Protein AF-A0A345IT82-F1 (afdb_monomer)

pLDDT: mean 95.84, std 6.59, range [50.97, 98.88]

Organism: NCBI:txid701737

Sequence (163 aa):
EKFDCVEADDVESKIREIIPPGFCTNTDDFVSLLEKEVNFKPFGVLLHTY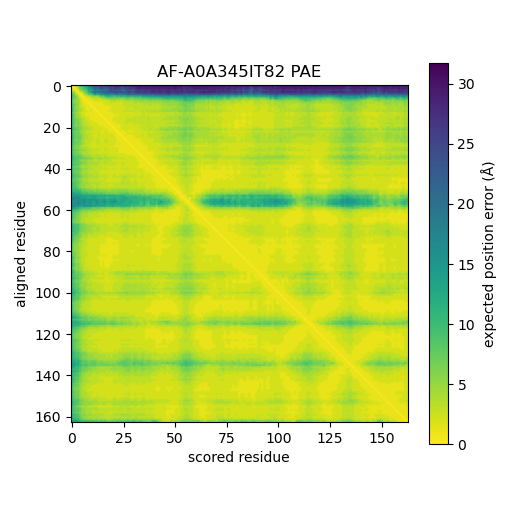SIHNEEAGEDITYQIYKADMTCPGFREYHERLQTFLMWFIETASFIDVDDERWNYFLVFEKYNKDGATLFATVGYMTVYNYYVYPDKTRPRVSQMLILPPFQGEGHGAQMLET

Radius of gyration: 19.0 Å; Cα contacts (8 Å, |Δi|>4): 217; chains: 1; bounding box: 39×66×46 Å

Foldseek 3Di:
DPPPPDDDDPPVVVLPVQADPDDDPDDVVVVVVVVVQLVDDDAAAWDDKDWDQDPVVRDIWIKTKHKHAPVTPPVVNVVSRVLSVCVVPPVPDDDDDRVPRQKIKMWMWIWDDDPNGIGTDTQWMWIWGFPDDPPGHTDIDTDDTDGPPVCPPVCVSVVRVVD

Mean predicted aligned error: 3.87 Å

Secondary structure (DSSP, 8-state):
---TT-PPP-HHHHHHTTS-S---SSHHHHHHHHTTGGG----SEEEEEEEEEETTTTEEEEEEEEEE-TTSTTHHHHHHHHHHHHHHH-TT-----TT-TTEEEEEEEEEEEETTEEEEEEEEEEEEEEEEETTTEEEEEEEEEEE-GGGTTSSHHHHHHH-

Structure (mmCIF, N/CA/C/O backbone):
data_AF-A0A345IT82-F1
#
_entry.id   AF-A0A345IT82-F1
#
loop_
_atom_site.group_PDB
_atom_site.id
_atom_site.type_symbol
_atom_site.label_atom_id
_atom_site.label_alt_id
_atom_site.label_comp_id
_atom_site.label_asym_id
_atom_site.label_entity_id
_atom_site.label_seq_id
_atom_site.pdbx_PDB_ins_code
_atom_site.Cartn_x
_atom_site.Cartn_y
_atom_site.Cartn_z
_atom_site.occupancy
_atom_site.B_iso_or_equiv
_atom_site.auth_seq_id
_atom_site.auth_comp_id
_atom_site.auth_asym_id
_atom_site.auth_atom_id
_atom_site.pdbx_PDB_model_num
ATOM 1 N N . GLU A 1 1 ? -1.577 41.404 -6.916 1.00 50.97 1 GLU A N 1
ATOM 2 C CA . GLU A 1 1 ? -0.632 41.720 -8.006 1.00 50.97 1 GLU A CA 1
ATOM 3 C C . GLU A 1 1 ? -0.736 40.621 -9.050 1.00 50.97 1 GLU A C 1
ATOM 5 O O . GLU A 1 1 ? -0.807 39.460 -8.667 1.00 50.97 1 GLU A O 1
ATOM 10 N N . LYS A 1 2 ? -0.863 40.966 -10.335 1.00 53.81 2 LYS A N 1
ATOM 11 C CA . LYS A 1 2 ? -0.715 39.998 -11.427 1.00 53.81 2 LYS A CA 1
ATOM 12 C C . LYS A 1 2 ? 0.771 39.983 -11.769 1.00 53.81 2 LYS A C 1
ATOM 14 O O . LYS A 1 2 ? 1.319 41.035 -12.081 1.00 53.81 2 LYS A O 1
ATOM 19 N N . PHE A 1 3 ? 1.422 38.837 -11.609 1.00 65.56 3 PHE A N 1
ATOM 20 C CA . PHE A 1 3 ? 2.813 38.656 -12.011 1.00 65.56 3 PHE A CA 1
ATOM 21 C C . PHE A 1 3 ? 2.857 38.609 -13.542 1.00 65.56 3 PHE A C 1
ATOM 23 O O . PHE A 1 3 ? 2.700 37.549 -14.141 1.00 65.56 3 PHE A O 1
ATOM 30 N N . ASP A 1 4 ? 2.969 39.770 -14.186 1.00 69.50 4 ASP A N 1
ATOM 31 C CA . ASP A 1 4 ? 3.088 39.838 -15.641 1.00 69.50 4 ASP A CA 1
ATOM 32 C C . ASP A 1 4 ? 4.400 39.150 -16.080 1.00 69.50 4 ASP A C 1
ATOM 34 O O . ASP A 1 4 ? 5.474 39.444 -15.552 1.00 69.50 4 ASP A O 1
ATOM 38 N N . CYS A 1 5 ? 4.290 38.239 -17.056 1.00 78.62 5 CYS A N 1
ATOM 39 C CA . CYS A 1 5 ? 5.377 37.505 -17.731 1.00 78.62 5 CYS A CA 1
ATOM 40 C C . CYS A 1 5 ? 5.998 36.280 -17.021 1.00 78.62 5 CYS A C 1
ATOM 42 O O . CYS A 1 5 ? 7.052 35.824 -17.466 1.00 78.62 5 CYS A O 1
ATOM 44 N N . VAL A 1 6 ? 5.371 35.702 -15.989 1.00 87.19 6 VAL A N 1
ATOM 45 C CA . VAL A 1 6 ? 5.799 34.407 -15.415 1.00 87.19 6 VAL A CA 1
ATOM 46 C C . VAL A 1 6 ? 4.612 33.449 -15.343 1.00 87.19 6 VAL A C 1
ATOM 48 O O . VAL A 1 6 ? 3.549 33.811 -14.843 1.00 87.19 6 VAL A O 1
ATOM 51 N N . GLU A 1 7 ? 4.791 32.236 -15.862 1.00 90.19 7 GLU A N 1
ATOM 52 C CA . GLU A 1 7 ? 3.818 31.146 -15.754 1.00 90.19 7 GLU A CA 1
ATOM 53 C C . GLU A 1 7 ? 4.086 30.352 -14.469 1.00 90.19 7 GLU A C 1
ATOM 55 O O . GLU A 1 7 ? 5.241 30.121 -14.111 1.00 90.19 7 GLU A O 1
ATOM 60 N N . ALA A 1 8 ? 3.027 29.990 -13.744 1.00 92.50 8 ALA A N 1
ATOM 61 C CA . ALA A 1 8 ? 3.154 29.149 -12.560 1.00 92.50 8 ALA A CA 1
ATOM 62 C C . ALA A 1 8 ? 3.432 27.700 -12.973 1.00 92.50 8 ALA A C 1
ATOM 64 O O . ALA A 1 8 ? 2.886 27.229 -13.970 1.00 92.50 8 ALA A O 1
ATOM 65 N N . ASP A 1 9 ? 4.227 26.985 -12.179 1.00 96.06 9 ASP A N 1
ATOM 66 C CA . ASP A 1 9 ? 4.421 25.552 -12.384 1.00 96.06 9 ASP A CA 1
ATOM 67 C C . ASP A 1 9 ? 3.080 24.810 -12.289 1.00 96.06 9 ASP A C 1
ATOM 69 O O . ASP A 1 9 ? 2.266 25.063 -11.393 1.00 96.06 9 ASP A O 1
ATOM 73 N N . ASP A 1 10 ? 2.871 23.844 -13.181 1.00 96.44 10 ASP A N 1
ATOM 74 C CA . ASP A 1 10 ? 1.694 22.978 -13.153 1.00 96.44 10 ASP A CA 1
ATOM 75 C C . ASP A 1 10 ? 1.864 21.863 -12.110 1.00 96.44 10 ASP A C 1
ATOM 77 O O . ASP A 1 10 ? 2.161 20.700 -12.410 1.00 96.44 10 ASP A O 1
ATOM 81 N N . VAL A 1 11 ? 1.705 22.250 -10.844 1.00 97.31 11 VAL A N 1
ATOM 82 C CA . VAL A 1 11 ? 1.783 21.343 -9.693 1.00 97.31 11 VAL A CA 1
ATOM 83 C C . VAL A 1 11 ? 0.757 20.216 -9.816 1.00 97.31 11 VAL A C 1
ATOM 85 O O . VAL A 1 11 ? 1.066 19.065 -9.509 1.00 97.31 11 VAL A O 1
ATOM 88 N N . GLU A 1 12 ? -0.452 20.513 -10.295 1.00 96.69 12 GLU A N 1
ATOM 89 C CA . GLU A 1 12 ? -1.509 19.511 -10.418 1.00 96.69 12 GLU A CA 1
ATOM 90 C C . GLU A 1 12 ? -1.148 18.425 -11.428 1.00 96.69 12 GLU A C 1
ATOM 92 O O . GLU A 1 12 ? -1.301 17.241 -11.123 1.00 96.69 12 GLU A O 1
ATOM 97 N N . SER A 1 13 ? -0.638 18.797 -12.606 1.00 97.12 13 SER A N 1
ATOM 98 C CA . SER A 1 13 ? -0.184 17.817 -13.594 1.00 97.12 13 SER A CA 1
ATOM 99 C C . SER A 1 13 ? 0.934 16.946 -13.033 1.00 97.12 13 SER A C 1
ATOM 101 O O . SER A 1 13 ? 0.899 15.731 -13.212 1.00 97.12 13 SER A O 1
ATOM 103 N N . LYS A 1 14 ? 1.889 17.528 -12.298 1.00 98.00 14 LYS A N 1
ATOM 104 C CA . LYS A 1 14 ? 3.001 16.771 -11.703 1.00 98.00 14 LYS A CA 1
ATOM 105 C C . LYS A 1 14 ? 2.540 15.733 -10.687 1.00 98.00 14 LYS A C 1
ATOM 107 O O . LYS A 1 14 ? 3.068 14.627 -10.672 1.00 98.00 14 LYS A O 1
ATOM 112 N N . ILE A 1 15 ? 1.533 16.045 -9.872 1.00 97.69 15 ILE A N 1
ATOM 113 C CA . ILE A 1 15 ? 0.957 15.061 -8.946 1.00 97.69 15 ILE A CA 1
ATOM 114 C C . ILE A 1 15 ? 0.174 13.984 -9.709 1.00 97.69 15 ILE A C 1
ATOM 116 O O . ILE A 1 15 ? 0.317 12.800 -9.408 1.00 97.69 15 ILE A O 1
ATOM 120 N N . ARG A 1 16 ? -0.604 14.364 -10.732 1.00 97.38 16 ARG A N 1
ATOM 121 C CA . ARG A 1 16 ? -1.386 13.426 -11.563 1.00 97.38 16 ARG A CA 1
ATOM 122 C C . ARG A 1 16 ? -0.529 12.415 -12.329 1.00 97.38 16 ARG A C 1
ATOM 124 O O . ARG A 1 16 ? -1.048 11.368 -12.693 1.00 97.38 16 ARG A O 1
ATOM 131 N N . GLU A 1 17 ? 0.753 12.696 -12.557 1.00 97.00 17 GLU A N 1
ATOM 132 C CA . GLU A 1 17 ? 1.693 11.744 -13.167 1.00 97.00 17 GLU A CA 1
ATOM 133 C C . GLU A 1 17 ? 1.931 10.497 -12.291 1.00 97.00 17 GLU A C 1
ATOM 135 O O . GLU A 1 17 ? 2.287 9.447 -12.824 1.00 97.00 17 GLU A O 1
ATOM 140 N N . ILE A 1 18 ? 1.733 10.589 -10.968 1.00 97.06 18 ILE A N 1
ATOM 141 C CA . ILE A 1 18 ? 2.084 9.520 -10.015 1.00 97.06 18 ILE A CA 1
ATOM 142 C C . ILE A 1 18 ? 0.907 8.970 -9.199 1.00 97.06 18 ILE A C 1
ATOM 144 O O . ILE A 1 18 ? 1.083 7.959 -8.523 1.00 97.06 18 ILE A O 1
ATOM 148 N N . ILE A 1 19 ? -0.277 9.591 -9.259 1.00 97.31 19 ILE A N 1
ATOM 149 C CA . ILE A 1 19 ? -1.505 9.070 -8.634 1.00 97.31 19 ILE A CA 1
ATOM 150 C C . ILE A 1 19 ? -2.456 8.487 -9.686 1.00 97.31 19 ILE A C 1
ATOM 152 O O . ILE A 1 19 ? -2.581 9.053 -10.774 1.00 97.31 19 I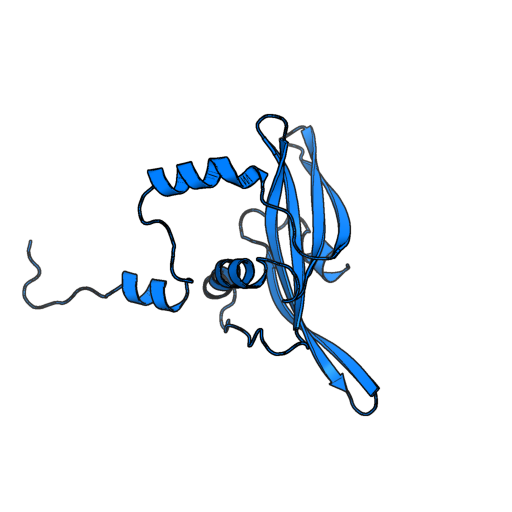LE A O 1
ATOM 156 N N . PRO A 1 20 ? -3.180 7.393 -9.383 1.00 97.12 20 PRO A N 1
ATOM 157 C CA . PRO A 1 20 ? -4.188 6.875 -10.298 1.00 97.12 20 PRO A CA 1
ATOM 158 C C . PRO A 1 20 ? -5.344 7.876 -10.470 1.00 97.12 20 PRO A C 1
ATOM 160 O O . PRO A 1 20 ? -5.650 8.639 -9.546 1.00 97.12 20 PRO A O 1
ATOM 163 N N . PRO A 1 21 ? -6.023 7.879 -11.630 1.00 96.94 21 PRO A N 1
ATOM 164 C CA . PRO A 1 21 ? -7.185 8.732 -11.853 1.00 96.94 21 PRO A CA 1
ATOM 165 C C . PRO A 1 21 ? -8.366 8.335 -10.949 1.00 96.94 21 PRO A C 1
ATOM 167 O O . PRO A 1 21 ? -8.408 7.245 -10.383 1.00 96.94 21 PRO A O 1
ATOM 170 N N . GLY A 1 22 ? -9.368 9.215 -10.850 1.00 95.69 22 GLY A N 1
ATOM 171 C CA . GLY A 1 22 ? -10.600 8.949 -10.092 1.00 95.69 22 GLY A CA 1
ATOM 172 C C . GLY A 1 22 ? -10.555 9.361 -8.617 1.00 95.69 22 GLY A C 1
ATOM 173 O O . GLY A 1 22 ? -11.440 8.981 -7.854 1.00 95.69 22 GLY A O 1
ATOM 174 N N . PHE A 1 23 ? -9.554 10.146 -8.209 1.00 96.56 23 PHE A N 1
ATOM 175 C CA . PHE A 1 23 ? -9.535 10.793 -6.898 1.00 96.56 23 PHE A CA 1
ATOM 176 C C . PHE A 1 23 ? -10.631 11.866 -6.788 1.00 96.56 23 PHE A C 1
ATOM 178 O O . PHE A 1 23 ? -10.952 12.560 -7.755 1.00 96.56 23 PHE A O 1
ATOM 185 N N . CYS A 1 24 ? -11.201 12.017 -5.594 1.00 96.88 24 CYS A N 1
ATOM 186 C CA . CYS A 1 24 ? -12.113 13.115 -5.283 1.00 96.88 24 CYS A CA 1
ATOM 187 C C . CYS A 1 24 ? -11.359 14.453 -5.233 1.00 96.88 24 CYS A C 1
ATOM 189 O O . CYS A 1 24 ? -10.189 14.506 -4.856 1.00 96.88 24 CYS A O 1
ATOM 191 N N . THR A 1 25 ? -12.046 15.547 -5.559 1.00 97.12 25 THR A N 1
ATOM 192 C CA . THR A 1 25 ? -11.461 16.902 -5.583 1.00 97.12 25 THR A CA 1
ATOM 193 C C . THR A 1 25 ? -12.060 17.833 -4.528 1.00 97.12 25 THR A C 1
ATOM 195 O O . THR A 1 25 ? -11.792 19.032 -4.539 1.00 97.12 25 THR A O 1
ATOM 198 N N . ASN A 1 26 ? -12.895 17.306 -3.630 1.00 97.88 26 ASN A N 1
ATOM 199 C CA . ASN A 1 26 ? -13.489 18.041 -2.519 1.00 97.88 26 ASN A CA 1
ATOM 200 C C . ASN A 1 26 ? -13.688 17.126 -1.298 1.00 97.88 26 ASN A C 1
ATOM 202 O O . ASN A 1 26 ? -13.650 15.898 -1.402 1.00 97.88 26 ASN A O 1
ATOM 206 N N . THR A 1 27 ? -13.879 17.746 -0.135 1.00 98.00 27 THR A N 1
ATOM 207 C CA . THR A 1 27 ? -14.007 17.058 1.155 1.00 98.00 27 THR A CA 1
ATOM 208 C C . THR A 1 27 ? -15.315 16.294 1.303 1.00 98.00 27 THR A C 1
ATOM 210 O O . THR A 1 27 ? -15.321 15.239 1.929 1.00 98.00 27 THR A O 1
ATOM 213 N N . 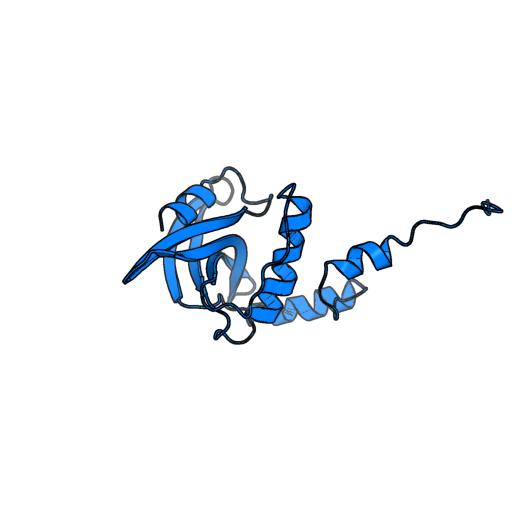ASP A 1 28 ? -16.406 16.791 0.730 1.00 98.06 28 ASP A N 1
ATOM 214 C CA . ASP A 1 28 ? -17.741 16.216 0.920 1.00 98.06 28 ASP A CA 1
ATOM 215 C C . ASP A 1 28 ? -17.852 14.849 0.230 1.00 98.06 28 ASP A C 1
ATOM 217 O O . ASP A 1 28 ? -18.342 13.880 0.817 1.00 98.06 28 ASP A O 1
ATOM 221 N N . ASP A 1 29 ? -17.295 14.733 -0.978 1.00 97.75 29 ASP A N 1
ATOM 222 C CA . ASP A 1 29 ? -17.182 13.465 -1.699 1.00 97.75 29 ASP A CA 1
ATOM 223 C C . ASP A 1 29 ? -16.282 12.475 -0.946 1.00 97.75 29 ASP A C 1
ATOM 225 O O . ASP A 1 29 ? -16.621 11.296 -0.826 1.00 97.75 29 ASP A O 1
ATOM 229 N N . PHE A 1 30 ? -15.157 12.943 -0.390 1.00 98.00 30 PHE A N 1
ATOM 230 C CA . PHE A 1 30 ? -14.257 12.097 0.400 1.00 98.00 30 PHE A CA 1
ATOM 231 C C . PHE A 1 30 ? -14.945 11.543 1.655 1.00 98.00 30 PHE A C 1
ATOM 233 O O . PHE A 1 30 ? -14.876 10.345 1.930 1.00 98.00 30 PHE A O 1
ATOM 240 N N . VAL A 1 31 ? -15.658 12.397 2.395 1.00 97.31 31 VAL A N 1
ATOM 241 C CA . VAL A 1 31 ? -16.422 11.997 3.585 1.00 97.31 31 VAL A CA 1
ATOM 242 C C . VAL A 1 31 ? -17.521 10.999 3.216 1.00 97.31 31 VAL A C 1
ATOM 244 O O . VAL A 1 31 ? -17.686 9.995 3.905 1.00 97.31 31 VAL A O 1
ATOM 247 N N . SER A 1 32 ? -18.203 11.203 2.086 1.00 97.12 32 SER A N 1
ATOM 248 C CA . SER A 1 32 ? -19.224 10.274 1.582 1.00 97.12 32 SER A CA 1
ATOM 249 C C . SER A 1 32 ? -18.653 8.891 1.224 1.00 97.12 32 SER A C 1
ATOM 251 O O . SER A 1 32 ? -19.342 7.875 1.338 1.00 97.12 32 SER A O 1
ATOM 253 N N . LEU A 1 33 ? -17.391 8.813 0.784 1.00 96.62 33 LEU A N 1
ATOM 254 C CA . LEU A 1 33 ? -16.703 7.537 0.554 1.00 96.62 33 LEU A CA 1
ATOM 255 C C . LEU A 1 33 ? -16.321 6.844 1.867 1.00 96.62 33 LEU A C 1
ATOM 257 O O . LEU A 1 33 ? -16.425 5.619 1.949 1.00 96.62 33 LEU A O 1
ATOM 261 N N . LEU A 1 34 ? -15.944 7.607 2.897 1.00 95.81 34 LEU A N 1
ATOM 262 C CA . LEU A 1 34 ? -15.560 7.075 4.209 1.00 95.81 34 LEU A CA 1
ATOM 263 C C . LEU A 1 34 ? -16.699 6.299 4.889 1.00 95.81 34 LEU A C 1
ATOM 265 O O . LEU A 1 34 ? -16.443 5.340 5.614 1.00 95.81 34 LEU A O 1
ATOM 269 N N . GLU A 1 35 ? -17.958 6.650 4.619 1.00 94.12 35 GLU A N 1
ATOM 270 C CA . GLU A 1 35 ? -19.126 5.891 5.094 1.00 94.12 35 GLU A CA 1
ATOM 271 C C . GLU A 1 35 ? -19.126 4.432 4.604 1.00 94.12 35 GLU A C 1
ATOM 273 O O . GLU A 1 35 ? -19.683 3.545 5.251 1.00 94.12 35 GLU A O 1
ATOM 278 N N . LYS A 1 36 ? -18.475 4.159 3.467 1.00 94.88 36 LYS A N 1
ATOM 279 C CA . LYS A 1 36 ? -18.398 2.827 2.851 1.00 94.88 36 LYS A CA 1
ATOM 280 C C . LYS A 1 36 ? -17.147 2.052 3.258 1.00 94.88 36 LYS A C 1
ATOM 282 O O . LYS A 1 36 ? -17.033 0.887 2.873 1.00 94.88 36 LYS A O 1
ATOM 287 N N . GLU A 1 37 ? -16.254 2.648 4.049 1.00 96.44 37 GLU A N 1
ATOM 288 C CA . GLU A 1 37 ? -14.959 2.067 4.431 1.00 96.44 37 GLU A CA 1
ATOM 289 C C . GLU A 1 37 ? -15.104 0.761 5.221 1.00 96.44 37 GLU A C 1
ATOM 291 O O . GLU A 1 37 ? -14.262 -0.125 5.135 1.00 96.44 37 GLU A O 1
ATOM 296 N N . VAL A 1 38 ? -16.228 0.558 5.915 1.00 96.50 38 VAL A N 1
ATOM 297 C CA . VAL A 1 38 ? -16.531 -0.709 6.607 1.00 96.50 38 VAL A CA 1
ATOM 298 C C . VAL A 1 38 ? -16.512 -1.936 5.675 1.00 96.50 38 VAL A C 1
ATOM 300 O O . VAL A 1 38 ? -16.280 -3.067 6.119 1.00 96.50 38 VAL A O 1
ATOM 303 N N . ASN A 1 39 ? -16.718 -1.723 4.370 1.00 96.62 39 ASN A N 1
ATOM 304 C CA . ASN A 1 39 ? -16.682 -2.770 3.352 1.00 96.62 39 ASN A CA 1
ATOM 305 C C . ASN A 1 39 ? -15.256 -3.153 2.937 1.00 96.62 39 ASN A C 1
ATOM 307 O O . ASN A 1 39 ? -15.075 -4.221 2.352 1.00 96.62 39 ASN A O 1
ATOM 311 N N . PHE A 1 40 ? -14.251 -2.328 3.245 1.00 98.00 40 PHE A N 1
ATOM 312 C CA . PHE A 1 40 ? -12.856 -2.654 2.988 1.00 98.00 40 PHE A CA 1
ATOM 313 C C . PHE A 1 40 ? -12.431 -3.892 3.790 1.00 98.00 40 PHE A C 1
ATOM 315 O O . PHE A 1 40 ? -12.805 -4.076 4.959 1.00 98.00 40 PHE A O 1
ATOM 322 N N . LYS A 1 41 ? -11.654 -4.763 3.137 1.00 97.94 41 LYS A N 1
ATOM 323 C CA . LYS A 1 41 ? -11.052 -5.961 3.726 1.00 97.94 41 LYS A CA 1
ATOM 324 C C . LYS A 1 41 ? -9.609 -6.113 3.228 1.00 97.94 41 LYS A C 1
ATOM 326 O O . LYS A 1 41 ? -9.354 -5.801 2.065 1.00 97.94 41 LYS A O 1
ATOM 331 N N . PRO A 1 42 ? -8.688 -6.613 4.073 1.00 98.50 42 PRO A N 1
ATOM 332 C CA . PRO A 1 42 ? -7.331 -6.951 3.662 1.00 98.50 42 PRO A CA 1
ATOM 333 C C . PRO A 1 42 ? -7.302 -7.916 2.474 1.00 98.50 42 PRO A C 1
ATOM 335 O O . PRO A 1 42 ? -8.149 -8.804 2.363 1.00 98.50 42 PRO A O 1
ATOM 338 N N . PHE A 1 43 ? -6.305 -7.760 1.606 1.00 98.69 43 PHE A N 1
ATOM 339 C CA . PHE A 1 43 ? -6.139 -8.599 0.421 1.00 98.69 43 PHE A CA 1
ATOM 340 C C . PHE A 1 43 ? -5.289 -9.834 0.717 1.00 98.69 43 PHE A C 1
ATOM 342 O O . PHE A 1 43 ? -4.295 -9.756 1.435 1.00 98.69 43 PHE A O 1
ATOM 349 N N . GLY A 1 44 ? -5.634 -10.953 0.082 1.00 98.19 44 GLY A N 1
ATOM 350 C CA . GLY A 1 44 ? -4.821 -12.165 0.091 1.00 98.19 44 GLY A CA 1
ATOM 351 C C . GLY A 1 44 ? -4.961 -13.015 1.354 1.00 98.19 44 GLY A C 1
ATOM 352 O O . GLY A 1 44 ? -6.024 -13.092 1.970 1.00 98.19 44 GLY A O 1
ATOM 353 N N . VAL A 1 45 ? -3.883 -13.715 1.705 1.00 98.50 45 VAL A N 1
ATOM 354 C CA . VAL A 1 45 ? -3.857 -14.717 2.777 1.00 98.50 45 VAL A CA 1
ATOM 355 C C . VAL A 1 45 ? -3.211 -14.130 4.025 1.00 98.50 45 VAL A C 1
ATOM 357 O O . VAL A 1 45 ? -2.092 -13.624 3.962 1.00 98.50 45 VAL A O 1
ATOM 360 N N . LEU A 1 46 ? -3.894 -14.237 5.165 1.00 98.75 46 LEU A N 1
ATOM 361 C CA . LEU A 1 46 ? -3.341 -13.882 6.472 1.00 98.75 46 LEU A CA 1
ATOM 362 C C . LEU A 1 46 ? -2.141 -14.785 6.794 1.00 98.75 46 LEU A C 1
ATOM 364 O O . LEU A 1 46 ? -2.288 -16.005 6.854 1.00 98.75 46 LEU A O 1
ATOM 368 N N . LEU A 1 47 ? -0.976 -14.184 7.026 1.00 98.69 47 LEU A N 1
ATOM 369 C CA . LEU A 1 47 ? 0.247 -14.882 7.424 1.00 98.69 47 LEU A CA 1
ATOM 370 C C . LEU A 1 47 ? 0.485 -14.814 8.930 1.00 98.69 47 LEU A C 1
ATOM 372 O O . LEU A 1 47 ? 0.831 -15.816 9.550 1.00 98.69 47 LEU A O 1
ATOM 376 N N . HIS A 1 48 ? 0.296 -13.633 9.520 1.00 98.56 48 HIS A N 1
ATOM 377 C CA . HIS A 1 48 ? 0.640 -13.395 10.916 1.00 98.56 48 HIS A CA 1
ATOM 378 C C . HIS A 1 48 ? -0.316 -12.399 11.579 1.00 98.56 48 HIS A C 1
ATOM 380 O O . HIS A 1 48 ? -0.889 -11.528 10.926 1.00 98.56 48 HIS A O 1
ATOM 386 N N . THR A 1 49 ? -0.514 -12.543 12.887 1.00 98.62 49 THR A N 1
ATOM 387 C CA . THR A 1 49 ? -1.263 -11.609 13.738 1.00 98.62 49 THR A CA 1
ATOM 388 C C . THR A 1 49 ? -0.448 -11.375 14.999 1.00 98.62 49 THR A C 1
ATOM 390 O O . THR A 1 49 ? -0.036 -12.337 15.642 1.00 98.62 49 THR A O 1
ATOM 393 N N . TYR A 1 50 ? -0.254 -10.111 15.356 1.00 98.25 50 TYR A N 1
ATOM 394 C CA . TYR A 1 50 ? 0.439 -9.701 16.575 1.00 98.25 50 TYR A CA 1
ATOM 395 C C . TYR A 1 50 ? -0.318 -8.557 17.241 1.00 98.25 50 TYR A C 1
ATOM 397 O O . TYR A 1 50 ? -1.186 -7.935 16.630 1.00 98.25 50 TYR A O 1
ATOM 405 N N . SER A 1 51 ? -0.037 -8.311 18.516 1.00 96.81 51 SER A N 1
ATOM 406 C CA . SER A 1 51 ? -0.613 -7.185 19.251 1.00 96.81 51 SER A CA 1
ATOM 407 C C . SER A 1 51 ? 0.487 -6.398 19.943 1.00 96.81 51 SER A C 1
ATOM 409 O O . SER A 1 51 ? 1.473 -6.984 20.391 1.00 96.81 51 SER A O 1
ATOM 411 N N . ILE A 1 52 ? 0.322 -5.081 20.003 1.00 93.50 52 ILE A N 1
ATOM 412 C CA . ILE A 1 52 ? 1.196 -4.174 20.744 1.00 93.50 52 ILE A CA 1
ATOM 413 C C . ILE A 1 52 ? 0.344 -3.507 21.814 1.00 93.50 52 ILE A C 1
ATOM 415 O O . ILE A 1 52 ? -0.733 -2.993 21.516 1.00 93.50 52 ILE A O 1
ATOM 419 N N . HIS A 1 53 ? 0.820 -3.532 23.055 1.00 91.69 53 HIS A N 1
ATOM 420 C CA . HIS A 1 53 ? 0.152 -2.829 24.139 1.00 91.69 53 HIS A CA 1
ATOM 421 C C . HIS A 1 53 ? 0.297 -1.320 23.936 1.00 91.69 53 HIS A C 1
ATOM 423 O O . HIS A 1 53 ? 1.420 -0.815 23.896 1.00 91.69 53 HIS A O 1
ATOM 429 N N . ASN A 1 54 ? -0.820 -0.605 23.806 1.00 87.62 54 ASN A N 1
ATOM 430 C CA . ASN A 1 54 ? -0.817 0.847 23.737 1.00 87.62 54 ASN A CA 1
ATOM 431 C C . ASN A 1 54 ? -1.058 1.414 25.141 1.00 87.62 54 ASN A C 1
ATOM 433 O O . ASN A 1 54 ? -2.163 1.332 25.678 1.00 87.62 54 ASN A O 1
ATOM 437 N N . GLU A 1 55 ? -0.011 1.995 25.733 1.00 87.50 55 GLU A N 1
ATOM 438 C CA . GLU A 1 55 ? -0.073 2.556 27.088 1.00 87.50 55 GLU A CA 1
ATOM 439 C C . GLU A 1 55 ? -1.058 3.731 27.203 1.00 87.50 55 GLU A C 1
ATOM 441 O O . GLU A 1 55 ? -1.674 3.911 28.252 1.00 87.50 55 GLU A O 1
ATOM 446 N N . GLU A 1 56 ? -1.239 4.519 26.138 1.00 83.19 56 GLU A N 1
ATOM 447 C CA . GLU A 1 56 ? -2.128 5.688 26.137 1.00 83.19 56 GLU A CA 1
ATOM 448 C C . GLU A 1 56 ? -3.607 5.288 26.074 1.00 83.19 56 GLU A C 1
ATOM 450 O O . GLU A 1 56 ? -4.442 5.867 26.771 1.00 83.19 56 GLU A O 1
ATOM 455 N N . ALA A 1 57 ? -3.932 4.283 25.260 1.00 80.19 57 ALA A N 1
ATOM 456 C CA . ALA A 1 57 ? -5.281 3.745 25.123 1.00 80.19 57 ALA A CA 1
ATOM 457 C C . ALA A 1 57 ? -5.628 2.732 26.232 1.00 80.19 57 ALA A C 1
ATOM 459 O O . ALA A 1 57 ? -6.802 2.458 26.478 1.00 80.19 57 ALA A O 1
ATOM 460 N N . GLY A 1 58 ? -4.617 2.187 26.918 1.00 89.94 58 GLY A N 1
ATOM 461 C CA . GLY A 1 58 ? -4.781 1.151 27.938 1.00 89.94 58 GLY A CA 1
ATOM 462 C C . GLY A 1 58 ? -5.281 -0.183 27.376 1.00 89.94 58 GLY A C 1
ATOM 463 O O . GLY A 1 58 ? -5.815 -1.002 28.125 1.00 89.94 58 GLY A O 1
ATOM 464 N N . GLU A 1 59 ? -5.135 -0.398 26.069 1.00 91.12 59 GLU A N 1
ATOM 465 C CA . GLU A 1 59 ? -5.597 -1.586 25.357 1.00 91.12 59 GLU A CA 1
ATOM 466 C C . GLU A 1 59 ? -4.554 -2.090 24.356 1.00 91.12 59 GLU A C 1
ATOM 468 O O . GLU A 1 59 ? -3.640 -1.372 23.946 1.00 91.12 59 GLU A O 1
ATOM 473 N N . ASP A 1 60 ? -4.688 -3.357 23.974 1.00 94.12 60 ASP A N 1
ATOM 474 C CA . ASP A 1 60 ? -3.819 -3.973 22.980 1.00 94.12 60 ASP A CA 1
ATOM 475 C C . ASP A 1 60 ? -4.329 -3.657 21.571 1.00 94.12 60 ASP A C 1
ATOM 477 O O . ASP A 1 60 ? -5.449 -4.022 21.200 1.00 94.12 60 ASP A O 1
ATOM 481 N N . ILE A 1 61 ? -3.480 -3.037 20.754 1.00 95.94 61 ILE A N 1
ATOM 482 C CA . ILE A 1 61 ? -3.770 -2.799 19.341 1.00 95.94 61 ILE A CA 1
ATOM 483 C C . ILE A 1 61 ? -3.351 -4.033 18.548 1.00 95.94 61 ILE A C 1
ATOM 485 O O . ILE A 1 61 ? -2.220 -4.510 18.654 1.00 95.94 61 ILE A O 1
ATOM 489 N N . THR A 1 62 ? -4.277 -4.572 17.753 1.00 98.12 62 THR A N 1
ATOM 490 C CA . THR A 1 62 ? -4.049 -5.782 16.955 1.00 98.12 62 THR A CA 1
ATOM 491 C C . THR A 1 62 ? -3.649 -5.435 15.528 1.00 98.12 62 THR A C 1
ATOM 493 O O . THR A 1 62 ? -4.362 -4.720 14.828 1.00 98.12 62 THR A O 1
ATOM 496 N N . TYR A 1 63 ? -2.584 -6.066 15.047 1.00 98.62 63 TYR A N 1
ATOM 497 C CA . TYR A 1 63 ? -2.074 -5.931 13.690 1.00 98.62 63 TYR A CA 1
ATOM 498 C C . TYR A 1 63 ? -2.040 -7.277 12.974 1.00 98.62 63 TYR A C 1
ATOM 500 O O . TYR A 1 63 ? -1.962 -8.343 13.591 1.00 98.62 63 TYR A O 1
ATOM 508 N N . GLN A 1 64 ? -2.090 -7.235 11.648 1.00 98.81 64 GLN A N 1
ATOM 509 C CA . GLN A 1 64 ? -2.116 -8.412 10.793 1.00 98.81 64 GLN A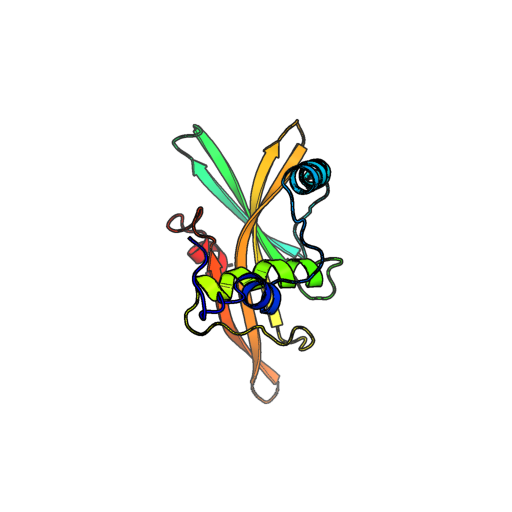 CA 1
ATOM 510 C C . GLN A 1 64 ? -1.246 -8.223 9.554 1.00 98.81 64 GLN A C 1
ATOM 512 O O . GLN A 1 64 ? -1.257 -7.156 8.945 1.00 98.81 64 GLN A O 1
ATOM 517 N N . ILE A 1 65 ? -0.532 -9.278 9.164 1.00 98.88 65 ILE A N 1
ATOM 518 C CA . ILE A 1 65 ? 0.301 -9.316 7.958 1.00 98.88 65 ILE A CA 1
ATOM 519 C C . ILE A 1 65 ? -0.332 -10.276 6.959 1.00 98.88 65 ILE A C 1
ATOM 521 O O . ILE A 1 65 ? -0.616 -11.426 7.299 1.00 98.88 65 ILE A O 1
ATOM 525 N N . TYR A 1 66 ? -0.534 -9.813 5.731 1.00 98.88 66 TYR A N 1
ATOM 526 C CA . TYR A 1 66 ? -1.134 -10.573 4.640 1.00 98.88 66 TYR A CA 1
ATOM 527 C C . TYR A 1 66 ? -0.174 -10.700 3.464 1.00 98.88 66 TYR A C 1
ATOM 529 O O . TYR A 1 66 ? 0.571 -9.769 3.171 1.00 98.88 66 TYR A O 1
ATOM 537 N N . LYS A 1 67 ? -0.242 -11.822 2.747 1.00 98.62 67 LYS A N 1
ATOM 538 C CA . LYS A 1 67 ? 0.390 -11.990 1.436 1.00 98.62 67 LYS A CA 1
ATOM 539 C C . LYS A 1 67 ? -0.662 -11.917 0.343 1.00 98.62 67 LYS A C 1
ATOM 541 O O . LYS A 1 67 ? -1.572 -12.744 0.319 1.00 98.62 67 LYS A O 1
ATOM 546 N N . ALA A 1 68 ? -0.503 -10.966 -0.567 1.00 97.94 68 ALA A N 1
ATOM 547 C CA . ALA A 1 68 ? -1.397 -10.732 -1.693 1.00 97.94 68 ALA A CA 1
ATOM 548 C C . ALA A 1 68 ? -0.681 -10.935 -3.037 1.00 97.94 68 ALA A C 1
ATOM 550 O O . ALA A 1 68 ? 0.551 -10.971 -3.119 1.00 97.94 68 ALA A O 1
ATOM 551 N N . ASP A 1 69 ? -1.485 -11.056 -4.086 1.00 96.44 69 ASP A N 1
ATOM 552 C CA . ASP A 1 69 ? -1.075 -11.060 -5.487 1.00 96.44 69 ASP A CA 1
ATOM 553 C C . ASP A 1 69 ? -2.179 -10.424 -6.352 1.00 96.44 69 ASP A C 1
ATOM 555 O O . ASP A 1 69 ? -3.273 -10.115 -5.868 1.00 96.44 69 ASP A O 1
ATOM 559 N N . MET A 1 70 ? -1.897 -10.221 -7.640 1.00 96.94 70 MET A N 1
ATOM 560 C CA . MET A 1 70 ? -2.812 -9.552 -8.575 1.00 96.94 70 MET A CA 1
ATOM 561 C C . MET A 1 70 ? -4.084 -10.355 -8.899 1.00 96.94 70 MET A C 1
ATOM 563 O O . MET A 1 70 ? -4.964 -9.831 -9.579 1.00 96.94 70 MET A O 1
ATOM 567 N N . THR A 1 71 ? -4.227 -11.592 -8.405 1.00 96.25 71 THR A N 1
ATOM 568 C CA . THR A 1 71 ? -5.481 -12.357 -8.523 1.00 96.25 71 THR A CA 1
ATOM 569 C C . THR A 1 71 ? -6.527 -11.917 -7.496 1.00 96.25 71 THR A C 1
ATOM 571 O O . THR A 1 71 ? -7.716 -12.194 -7.668 1.00 96.25 71 THR A O 1
ATOM 574 N N . CYS A 1 72 ? -6.110 -11.197 -6.447 1.00 97.31 72 CYS A N 1
ATOM 575 C CA . CYS A 1 72 ? -6.997 -10.643 -5.431 1.00 97.31 72 CYS A CA 1
ATOM 576 C C . CYS A 1 72 ? -7.874 -9.520 -6.027 1.00 97.31 72 CYS A C 1
ATOM 578 O O . CYS A 1 72 ? -7.337 -8.494 -6.457 1.00 97.31 72 CYS A O 1
ATOM 580 N N . PRO A 1 73 ? -9.217 -9.651 -6.021 1.00 97.94 73 PRO A N 1
ATOM 581 C CA . PRO A 1 73 ? -10.101 -8.615 -6.552 1.00 97.94 73 PRO A CA 1
ATOM 582 C C . PRO A 1 73 ? -9.884 -7.265 -5.857 1.00 97.94 73 PRO A C 1
ATOM 584 O O . PRO A 1 73 ? -9.908 -7.192 -4.630 1.00 97.94 73 PRO A O 1
ATOM 587 N N . GLY A 1 74 ? -9.683 -6.199 -6.636 1.00 97.88 74 GLY A N 1
ATOM 588 C CA . GLY A 1 74 ? -9.460 -4.840 -6.129 1.00 97.88 74 GLY A CA 1
ATOM 589 C C . GLY A 1 74 ? -8.028 -4.535 -5.667 1.00 97.88 74 GLY A C 1
ATOM 590 O O . GLY A 1 74 ? -7.742 -3.395 -5.287 1.00 97.88 74 GLY A O 1
ATOM 591 N N . PHE A 1 75 ? -7.123 -5.526 -5.664 1.00 98.50 75 PHE A N 1
ATOM 592 C CA . PHE A 1 75 ? -5.759 -5.325 -5.174 1.00 98.50 75 PHE A CA 1
ATOM 593 C C . PHE A 1 75 ? -4.913 -4.475 -6.123 1.00 98.50 75 PHE A C 1
ATOM 595 O O . PHE A 1 75 ? -4.122 -3.662 -5.652 1.00 98.50 75 PHE A O 1
ATOM 602 N N . ARG A 1 76 ? -5.102 -4.606 -7.442 1.00 98.38 76 ARG A N 1
ATOM 603 C CA . ARG A 1 76 ? -4.381 -3.801 -8.439 1.00 98.38 76 ARG A CA 1
ATOM 604 C C . ARG A 1 76 ? -4.622 -2.310 -8.215 1.00 98.38 76 ARG A C 1
ATOM 606 O O . ARG A 1 76 ? -3.674 -1.553 -8.037 1.00 98.38 76 ARG A O 1
ATOM 613 N N . GLU A 1 77 ? -5.885 -1.910 -8.117 1.00 98.38 77 GLU A N 1
ATOM 614 C CA . GLU A 1 77 ? -6.280 -0.519 -7.903 1.00 98.38 77 GLU A CA 1
ATOM 615 C C . GLU A 1 77 ? -5.820 -0.019 -6.527 1.00 98.38 77 GLU A C 1
ATOM 617 O O . GLU A 1 77 ? -5.454 1.144 -6.360 1.00 98.38 77 GLU A O 1
ATOM 622 N N . TYR A 1 78 ? -5.841 -0.887 -5.511 1.00 98.69 78 TYR A N 1
ATOM 623 C CA . TYR A 1 78 ? -5.301 -0.566 -4.190 1.00 98.69 78 TYR A CA 1
ATOM 624 C C . TYR A 1 78 ? -3.785 -0.337 -4.221 1.00 98.69 78 TYR A C 1
ATOM 626 O O . TYR A 1 78 ? -3.314 0.661 -3.675 1.00 98.69 78 TYR A O 1
ATOM 634 N N . HIS A 1 79 ? -3.031 -1.211 -4.891 1.00 98.75 79 HIS A N 1
ATOM 635 C CA . HIS A 1 79 ? -1.588 -1.079 -5.055 1.00 98.75 79 HIS A CA 1
ATOM 636 C C . HIS A 1 79 ? -1.231 0.202 -5.818 1.00 98.75 79 HIS A C 1
ATOM 638 O O . HIS A 1 79 ? -0.319 0.910 -5.405 1.00 98.75 79 HIS A O 1
ATOM 644 N N . GLU A 1 80 ? -1.982 0.554 -6.866 1.00 98.44 80 GLU A N 1
ATOM 645 C CA . GLU A 1 80 ? -1.796 1.809 -7.607 1.00 98.44 80 GLU A CA 1
ATOM 646 C C . GLU A 1 80 ? -1.941 3.051 -6.719 1.00 98.44 80 GLU A C 1
ATOM 648 O O . GLU A 1 80 ? -1.158 3.992 -6.841 1.00 98.44 80 GLU A O 1
ATOM 653 N N . ARG A 1 81 ? -2.896 3.048 -5.780 1.00 98.62 81 ARG A N 1
ATOM 654 C CA . ARG A 1 81 ? -3.018 4.122 -4.782 1.00 98.62 81 ARG A CA 1
ATOM 655 C C . ARG A 1 81 ? -1.835 4.114 -3.812 1.00 98.62 81 ARG A C 1
ATOM 657 O O . ARG A 1 81 ? -1.252 5.166 -3.546 1.00 98.62 81 ARG A O 1
ATOM 664 N N . LEU A 1 82 ? -1.464 2.936 -3.306 1.00 98.62 82 LEU A N 1
ATOM 665 C CA . LEU A 1 82 ? -0.436 2.769 -2.276 1.00 98.62 82 LEU A CA 1
ATOM 666 C C . LEU A 1 82 ? 0.986 3.084 -2.772 1.00 98.62 82 LEU A C 1
ATOM 668 O O . LEU A 1 82 ? 1.765 3.694 -2.040 1.00 98.62 82 LEU A O 1
ATOM 672 N N . GLN A 1 83 ? 1.339 2.717 -4.006 1.00 98.44 83 GLN A N 1
ATOM 673 C CA . GLN A 1 83 ? 2.700 2.891 -4.528 1.00 98.44 83 GLN A CA 1
ATOM 674 C C . GLN A 1 83 ? 3.137 4.359 -4.612 1.00 98.44 83 GLN A C 1
ATOM 676 O O . GLN A 1 83 ? 4.331 4.634 -4.509 1.00 98.44 83 GLN A O 1
ATOM 681 N N . THR A 1 84 ? 2.191 5.306 -4.706 1.00 98.56 84 THR A N 1
ATOM 682 C CA . THR A 1 84 ? 2.465 6.754 -4.651 1.00 98.56 84 THR A CA 1
ATOM 683 C C . THR A 1 84 ? 3.316 7.115 -3.434 1.00 98.56 84 THR A C 1
ATOM 685 O O . THR A 1 84 ? 4.235 7.922 -3.536 1.00 98.56 84 THR A O 1
ATOM 688 N N . PHE A 1 85 ? 3.062 6.480 -2.282 1.00 98.75 85 PHE A N 1
ATOM 689 C CA . PHE A 1 85 ? 3.803 6.756 -1.053 1.00 98.75 85 PHE A CA 1
ATOM 690 C C . PHE A 1 85 ? 5.302 6.462 -1.179 1.00 98.75 85 PHE A C 1
ATOM 692 O O . PHE A 1 85 ? 6.106 7.121 -0.526 1.00 98.75 85 PHE A O 1
ATOM 699 N N . LEU A 1 86 ? 5.707 5.534 -2.051 1.00 98.56 86 LEU A N 1
ATOM 700 C CA . LEU A 1 86 ? 7.125 5.253 -2.272 1.00 98.56 86 LEU A CA 1
ATOM 701 C C . LEU A 1 86 ? 7.880 6.470 -2.810 1.00 98.56 86 LEU A C 1
ATOM 703 O O . LEU A 1 86 ? 9.023 6.673 -2.418 1.00 98.56 86 LEU A O 1
ATOM 707 N N . MET A 1 87 ? 7.238 7.292 -3.648 1.00 98.06 87 MET A N 1
ATOM 708 C CA . MET A 1 87 ? 7.857 8.484 -4.245 1.00 98.06 87 MET A CA 1
ATOM 709 C C . MET A 1 87 ? 8.261 9.522 -3.195 1.00 98.06 87 MET A C 1
ATOM 711 O O . MET A 1 87 ? 9.168 10.316 -3.426 1.00 98.06 87 MET A O 1
ATOM 715 N N . TRP A 1 88 ? 7.615 9.500 -2.029 1.00 98.25 88 TRP A N 1
ATOM 716 C CA . TRP A 1 88 ? 7.901 10.419 -0.929 1.00 98.25 88 TRP A CA 1
ATOM 717 C C . TRP A 1 88 ? 8.920 9.864 0.070 1.00 98.25 88 TRP A C 1
ATOM 719 O O . TRP A 1 88 ? 9.585 10.640 0.750 1.00 98.25 88 TRP A O 1
ATOM 729 N N . PHE A 1 89 ? 9.031 8.536 0.185 1.00 98.38 89 PHE A N 1
ATOM 730 C CA . PHE A 1 89 ? 9.752 7.889 1.289 1.00 98.38 89 PHE A CA 1
ATOM 731 C C . PHE A 1 89 ? 10.921 6.995 0.861 1.00 98.38 89 PHE A C 1
ATOM 733 O O . PHE A 1 89 ? 11.690 6.563 1.717 1.00 98.38 89 PHE A O 1
ATOM 740 N N . ILE A 1 90 ? 11.095 6.729 -0.436 1.00 98.31 90 ILE A N 1
ATOM 741 C CA . ILE A 1 90 ? 12.242 5.995 -0.979 1.00 98.31 90 ILE A CA 1
ATOM 742 C C . ILE A 1 90 ? 12.869 6.829 -2.103 1.00 98.31 90 ILE A C 1
ATOM 744 O O . ILE A 1 90 ? 12.272 7.009 -3.158 1.00 98.31 90 ILE A O 1
ATOM 748 N N . GLU A 1 91 ? 14.101 7.297 -1.882 1.00 97.88 91 GLU A N 1
ATOM 749 C CA . GLU A 1 91 ? 14.819 8.257 -2.744 1.00 97.88 91 GLU A CA 1
ATOM 750 C C . GLU A 1 91 ? 14.858 7.866 -4.230 1.00 97.88 91 GLU A C 1
ATOM 752 O O . GLU A 1 91 ? 14.767 8.720 -5.107 1.00 97.88 91 GLU A O 1
ATOM 757 N N . THR A 1 92 ? 14.981 6.571 -4.523 1.00 97.19 92 THR A N 1
ATOM 758 C CA . THR A 1 92 ? 15.103 6.039 -5.889 1.00 97.19 92 THR A CA 1
ATOM 759 C C . THR A 1 92 ? 13.933 5.131 -6.272 1.00 97.19 92 THR A C 1
ATOM 761 O O . THR A 1 92 ? 14.087 4.190 -7.055 1.00 97.19 92 THR A O 1
ATOM 764 N N . ALA A 1 93 ? 12.748 5.392 -5.707 1.00 97.50 93 ALA A N 1
ATOM 765 C CA . ALA A 1 93 ? 11.538 4.650 -6.034 1.00 97.50 93 ALA A CA 1
ATOM 766 C C . ALA A 1 93 ? 11.212 4.695 -7.534 1.00 97.50 93 ALA A C 1
ATOM 768 O O . ALA A 1 93 ? 11.340 5.713 -8.208 1.00 97.50 93 ALA A O 1
ATOM 769 N N . SER A 1 94 ? 10.721 3.570 -8.041 1.00 97.00 94 SER A N 1
ATOM 770 C CA . SER A 1 94 ? 10.091 3.445 -9.355 1.00 97.00 94 SER A CA 1
ATOM 771 C C . SER A 1 94 ? 8.913 2.485 -9.231 1.00 97.00 94 SER A C 1
ATOM 773 O O . SER A 1 94 ? 8.953 1.566 -8.410 1.00 97.00 94 SER A O 1
ATOM 775 N N . PHE A 1 95 ? 7.848 2.703 -10.001 1.00 98.12 95 PHE A N 1
ATOM 776 C CA . PHE A 1 95 ? 6.730 1.760 -10.041 1.00 98.12 95 PHE A CA 1
ATOM 777 C C . PHE A 1 95 ? 7.162 0.455 -10.712 1.00 98.12 95 PHE A C 1
ATOM 779 O O . PHE A 1 95 ? 7.916 0.463 -11.686 1.00 98.12 95 PHE A O 1
ATOM 786 N N . ILE A 1 96 ? 6.715 -0.667 -10.151 1.00 97.88 96 ILE A N 1
ATOM 787 C CA . ILE A 1 96 ? 7.041 -2.003 -10.656 1.00 97.88 96 ILE A CA 1
ATOM 788 C C . ILE A 1 96 ? 6.093 -2.412 -11.787 1.00 97.88 96 ILE A C 1
ATOM 790 O O . ILE A 1 96 ? 4.963 -1.933 -11.865 1.00 97.88 96 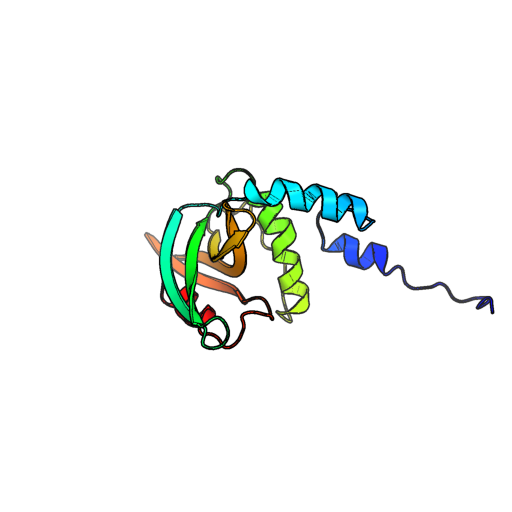ILE A O 1
ATOM 794 N N . ASP A 1 97 ? 6.540 -3.346 -12.624 1.00 97.19 97 ASP A N 1
ATOM 795 C CA . ASP A 1 97 ? 5.671 -4.044 -13.571 1.00 97.19 97 ASP A CA 1
ATOM 796 C C . ASP A 1 97 ? 4.849 -5.107 -12.829 1.00 97.19 97 ASP A C 1
ATOM 798 O O . ASP A 1 97 ? 5.369 -6.155 -12.444 1.00 97.19 97 ASP A O 1
ATOM 802 N N . VAL A 1 98 ? 3.575 -4.803 -12.585 1.00 97.06 98 VAL A N 1
ATOM 803 C CA . VAL A 1 98 ? 2.644 -5.672 -11.851 1.00 97.06 98 VAL A CA 1
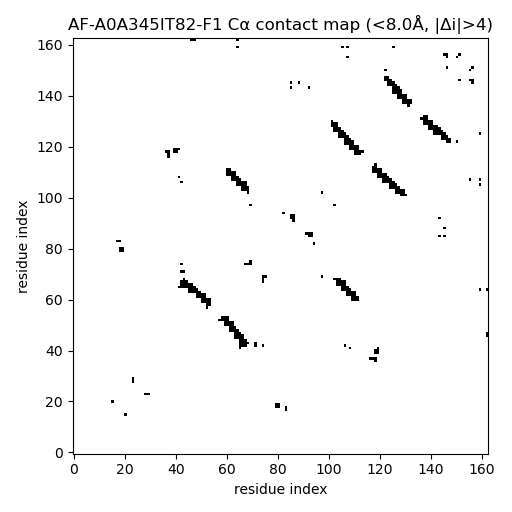ATOM 804 C C . VAL A 1 98 ? 2.154 -6.872 -12.666 1.00 97.06 98 VAL A C 1
ATOM 806 O O . VAL A 1 98 ? 1.513 -7.755 -12.098 1.00 97.06 98 VAL A O 1
ATOM 809 N N . ASP A 1 99 ? 2.436 -6.924 -13.971 1.00 96.25 99 ASP A N 1
ATOM 810 C CA . ASP A 1 99 ? 2.072 -8.063 -14.817 1.00 96.25 99 ASP A CA 1
ATOM 811 C C . ASP A 1 99 ? 3.134 -9.186 -14.755 1.00 96.25 99 ASP A C 1
ATOM 813 O O . ASP A 1 99 ? 2.874 -10.310 -15.188 1.00 96.25 99 ASP A O 1
ATOM 817 N N . ASP A 1 100 ? 4.306 -8.933 -14.150 1.00 96.75 100 ASP A N 1
ATOM 818 C CA . ASP A 1 100 ? 5.283 -9.975 -13.809 1.00 96.75 100 ASP A CA 1
ATOM 819 C C . ASP A 1 100 ? 4.869 -10.724 -12.527 1.00 96.75 100 ASP A C 1
ATOM 821 O O . ASP A 1 100 ? 4.991 -10.231 -11.402 1.00 96.75 100 ASP A O 1
ATOM 825 N N . GLU A 1 101 ? 4.439 -11.975 -12.697 1.00 95.06 101 GLU A N 1
ATOM 826 C CA . GLU A 1 101 ? 3.965 -12.872 -11.633 1.00 95.06 101 GLU A CA 1
ATOM 827 C C . GLU A 1 101 ? 5.013 -13.199 -10.548 1.00 95.06 101 GLU A C 1
ATOM 829 O O . GLU A 1 101 ? 4.701 -13.829 -9.535 1.00 95.06 101 GLU A O 1
ATOM 834 N N . ARG A 1 102 ? 6.281 -12.807 -10.728 1.00 96.81 102 ARG A N 1
ATOM 835 C CA . ARG A 1 102 ? 7.349 -13.043 -9.740 1.00 96.81 102 ARG A CA 1
ATOM 836 C C . ARG A 1 102 ? 7.316 -12.068 -8.570 1.00 96.81 102 ARG A C 1
ATOM 838 O O . ARG A 1 102 ? 8.045 -12.288 -7.593 1.00 96.81 102 ARG A O 1
ATOM 845 N N . TRP A 1 103 ? 6.509 -11.015 -8.654 1.00 98.25 103 TRP A N 1
ATOM 846 C CA . TRP A 1 103 ? 6.278 -10.100 -7.549 1.00 98.25 103 TRP A CA 1
ATOM 847 C C . TRP A 1 103 ? 5.390 -10.723 -6.475 1.00 98.25 103 TRP A C 1
ATOM 849 O O . TRP A 1 103 ? 4.313 -11.248 -6.739 1.00 98.25 103 TRP A O 1
ATOM 859 N N . ASN A 1 104 ? 5.843 -10.627 -5.229 1.00 97.44 104 ASN A N 1
ATOM 860 C CA . ASN A 1 104 ? 5.043 -10.914 -4.046 1.00 97.44 104 ASN A CA 1
ATOM 861 C C . ASN A 1 104 ? 4.831 -9.630 -3.254 1.00 97.44 104 ASN A C 1
ATOM 863 O O . ASN A 1 104 ? 5.744 -8.806 -3.149 1.00 97.44 104 ASN A O 1
ATOM 867 N N . TYR A 1 105 ? 3.651 -9.518 -2.653 1.00 98.69 105 TYR A N 1
ATOM 868 C CA . TYR A 1 105 ? 3.224 -8.350 -1.899 1.00 98.69 105 TYR A CA 1
ATOM 869 C C . TYR A 1 105 ? 2.888 -8.773 -0.476 1.00 98.69 105 TYR A C 1
ATOM 871 O O . TYR A 1 105 ? 2.077 -9.677 -0.275 1.00 98.69 105 TYR A O 1
ATOM 879 N N . PHE A 1 106 ? 3.498 -8.112 0.498 1.00 98.81 106 PHE A N 1
ATOM 880 C CA . PHE A 1 106 ? 3.227 -8.306 1.917 1.00 98.81 106 PHE A CA 1
ATOM 881 C C . PHE A 1 106 ? 2.628 -7.019 2.467 1.00 98.81 106 PHE A C 1
ATOM 883 O O . PHE A 1 106 ? 3.219 -5.960 2.293 1.00 98.81 106 PHE A O 1
ATOM 890 N N . LEU A 1 107 ? 1.452 -7.096 3.081 1.00 98.88 107 LEU A N 1
ATOM 891 C CA . LEU A 1 107 ? 0.663 -5.952 3.538 1.00 98.88 107 LEU A CA 1
ATOM 892 C C . LEU A 1 107 ? 0.498 -6.018 5.053 1.00 98.88 107 LEU A C 1
ATOM 894 O O . LEU A 1 107 ? 0.163 -7.078 5.575 1.00 98.88 107 LEU A O 1
ATOM 898 N N . VAL A 1 108 ? 0.668 -4.894 5.743 1.00 98.88 108 VAL A N 1
ATOM 899 C CA . VAL A 1 108 ? 0.412 -4.775 7.183 1.00 98.88 108 VAL A CA 1
ATOM 900 C C . VAL A 1 108 ? -0.845 -3.943 7.398 1.00 98.88 108 VAL A C 1
ATOM 902 O O . VAL A 1 108 ? -0.958 -2.838 6.862 1.00 98.88 108 VAL A O 1
ATOM 905 N N . PHE A 1 109 ? -1.765 -4.458 8.211 1.00 98.88 109 PHE A N 1
ATOM 906 C CA . PHE A 1 109 ? -2.988 -3.768 8.602 1.00 98.88 109 PHE A CA 1
ATOM 907 C C . PHE A 1 109 ? -3.137 -3.703 10.117 1.00 98.88 109 PHE A C 1
ATOM 909 O O . PHE A 1 109 ? -2.911 -4.695 10.805 1.00 98.88 109 PHE A O 1
ATOM 916 N N . GLU A 1 110 ? -3.584 -2.561 10.620 1.00 98.44 110 GLU A N 1
ATOM 917 C CA . GLU A 1 110 ? -4.093 -2.402 11.980 1.00 98.44 110 GLU A CA 1
ATOM 918 C C . GLU A 1 110 ? -5.592 -2.694 11.992 1.00 98.44 110 GLU A C 1
ATOM 920 O O . GLU A 1 110 ? -6.329 -2.221 11.124 1.00 98.44 110 GLU A O 1
ATOM 925 N N . LYS A 1 111 ? -6.060 -3.454 12.980 1.00 97.94 111 LYS A N 1
ATOM 926 C CA . LYS A 1 111 ? -7.485 -3.624 13.249 1.00 97.94 111 LYS A CA 1
ATOM 927 C C . LYS A 1 111 ? -7.948 -2.566 14.237 1.00 97.94 111 LYS A C 1
ATOM 929 O O . LYS A 1 111 ? -7.431 -2.506 15.346 1.00 97.94 111 LYS A O 1
ATOM 934 N N . TYR A 1 112 ? -9.006 -1.849 13.883 1.00 95.69 112 TYR A N 1
ATOM 935 C CA . TYR A 1 112 ? -9.650 -0.887 14.774 1.00 95.69 112 TYR A CA 1
ATOM 936 C C . TYR A 1 112 ? -11.172 -1.026 14.718 1.00 95.69 112 TYR A C 1
ATOM 938 O O . TYR A 1 112 ? -11.729 -1.538 13.742 1.00 95.69 112 TYR A O 1
ATOM 946 N N . ASN A 1 113 ? -11.856 -0.592 15.777 1.00 94.38 113 ASN A N 1
ATOM 947 C CA . ASN A 1 113 ? -13.314 -0.623 15.845 1.00 94.38 113 ASN A CA 1
ATOM 948 C C . ASN A 1 113 ? -13.891 0.785 15.683 1.00 94.38 113 ASN A C 1
ATOM 950 O O . ASN A 1 113 ? -13.437 1.730 16.323 1.00 94.38 113 ASN A O 1
ATOM 954 N N . LYS A 1 114 ? -14.930 0.914 14.860 1.00 93.25 114 LYS A N 1
ATOM 955 C CA . LYS A 1 114 ? -15.697 2.151 14.683 1.00 93.25 114 LYS A CA 1
ATOM 956 C C . LYS A 1 114 ? -17.165 1.795 14.472 1.00 93.25 114 LYS A C 1
ATOM 958 O O . LYS A 1 114 ? -17.469 0.880 13.712 1.00 93.25 114 LYS A O 1
ATOM 963 N N . ASP A 1 115 ? -18.062 2.480 15.179 1.00 93.31 115 ASP A N 1
ATOM 964 C CA . ASP A 1 115 ? -19.520 2.305 15.070 1.00 93.31 115 ASP A CA 1
ATOM 965 C C . ASP A 1 115 ? -19.993 0.839 15.205 1.00 93.31 115 ASP A C 1
ATOM 967 O O . ASP A 1 115 ? -20.931 0.394 14.547 1.00 93.31 115 ASP A O 1
ATOM 971 N N . GLY A 1 116 ? -19.322 0.061 16.064 1.00 93.19 116 GLY A N 1
ATOM 972 C CA . GLY A 1 116 ? -19.636 -1.353 16.310 1.00 93.19 116 GLY A CA 1
ATOM 973 C C . GLY A 1 116 ? -19.145 -2.331 15.234 1.00 93.19 116 GLY A C 1
ATOM 974 O O . GLY A 1 116 ? -19.412 -3.527 15.345 1.00 93.19 116 GLY A O 1
ATOM 975 N N . ALA A 1 117 ? -18.416 -1.857 14.222 1.00 95.88 117 ALA A N 1
ATOM 976 C CA . ALA A 1 117 ? -17.785 -2.682 13.198 1.00 95.88 117 ALA A CA 1
ATOM 977 C C . ALA A 1 117 ? -16.257 -2.700 13.349 1.00 95.88 117 ALA A C 1
ATOM 979 O O . ALA A 1 117 ? -15.659 -1.742 13.835 1.00 95.88 117 ALA A O 1
ATOM 980 N N . THR A 1 118 ? -15.624 -3.783 12.890 1.00 96.62 118 THR A N 1
ATOM 981 C CA . THR A 1 118 ? -14.161 -3.893 12.790 1.00 96.62 118 THR A CA 1
ATOM 982 C C . THR A 1 118 ? -13.696 -3.519 11.383 1.00 96.62 118 THR A C 1
ATOM 984 O O . THR A 1 118 ? -14.156 -4.095 10.390 1.00 96.62 118 THR A O 1
ATOM 987 N N . LEU A 1 119 ? -12.757 -2.581 11.313 1.00 98.19 119 LEU A N 1
ATOM 988 C CA . LEU A 1 119 ? -12.146 -2.050 10.100 1.00 98.19 119 LEU A CA 1
ATOM 989 C C . LEU A 1 119 ? -10.636 -2.316 10.104 1.00 98.19 119 LEU A C 1
ATOM 991 O O . LEU A 1 119 ? -10.085 -2.851 11.069 1.00 98.19 119 LEU A O 1
ATOM 995 N N . PHE A 1 120 ? -9.984 -1.965 8.996 1.00 98.56 120 PHE A N 1
ATOM 996 C CA . PHE A 1 120 ? -8.574 -2.248 8.759 1.00 98.56 120 PHE A CA 1
ATOM 997 C C . PHE A 1 120 ? -7.876 -1.007 8.208 1.00 98.56 120 PHE A C 1
ATOM 999 O O . PHE A 1 120 ? -8.221 -0.545 7.124 1.00 98.56 120 PHE A O 1
ATOM 1006 N N . ALA A 1 121 ? -6.903 -0.465 8.936 1.00 98.50 121 ALA A N 1
ATOM 1007 C CA . ALA A 1 121 ? -6.083 0.649 8.469 1.00 98.50 121 ALA A CA 1
ATOM 1008 C C . ALA A 1 121 ? -4.793 0.112 7.847 1.00 98.50 121 ALA A C 1
ATOM 1010 O O . ALA A 1 121 ? -4.178 -0.809 8.380 1.00 98.50 121 ALA A O 1
ATOM 1011 N N . THR A 1 122 ? -4.380 0.670 6.709 1.00 98.81 122 THR A N 1
ATOM 1012 C CA . THR A 1 122 ? -3.102 0.300 6.082 1.00 98.81 122 THR A CA 1
ATOM 1013 C C . THR A 1 122 ? -1.951 0.851 6.918 1.00 98.81 122 THR A C 1
ATOM 1015 O O . THR A 1 122 ? -1.866 2.060 7.103 1.00 98.81 122 THR A O 1
ATOM 1018 N N . VAL A 1 123 ? -1.054 -0.023 7.371 1.00 98.81 123 VAL A N 1
ATOM 1019 C CA . VAL A 1 123 ? 0.134 0.345 8.162 1.00 98.81 123 VAL A CA 1
ATOM 1020 C C . VAL A 1 123 ? 1.373 0.446 7.278 1.00 98.81 123 VAL A C 1
ATOM 1022 O O . VAL A 1 123 ? 2.208 1.331 7.452 1.00 98.81 123 VAL A O 1
ATOM 1025 N N . GLY A 1 124 ? 1.500 -0.443 6.298 1.00 98.75 124 GLY A N 1
ATOM 1026 C CA . GLY A 1 124 ? 2.658 -0.488 5.416 1.00 98.75 124 GLY A CA 1
ATOM 1027 C C . GLY A 1 124 ? 2.639 -1.696 4.493 1.00 98.75 124 GLY A C 1
ATOM 1028 O O . GLY A 1 124 ? 1.713 -2.508 4.533 1.00 98.75 124 GLY A O 1
ATOM 1029 N N . TYR A 1 125 ? 3.665 -1.813 3.656 1.00 98.81 125 TYR A N 1
ATOM 1030 C CA . TYR A 1 125 ? 3.834 -2.963 2.779 1.00 98.81 125 TYR A CA 1
ATOM 1031 C C . TYR A 1 125 ? 5.284 -3.200 2.350 1.00 98.81 125 TYR A C 1
ATOM 1033 O O . TYR A 1 125 ? 6.162 -2.349 2.514 1.00 98.81 125 TYR A O 1
ATOM 1041 N N . MET A 1 126 ? 5.514 -4.371 1.760 1.00 98.75 126 MET A N 1
ATOM 1042 C CA . MET A 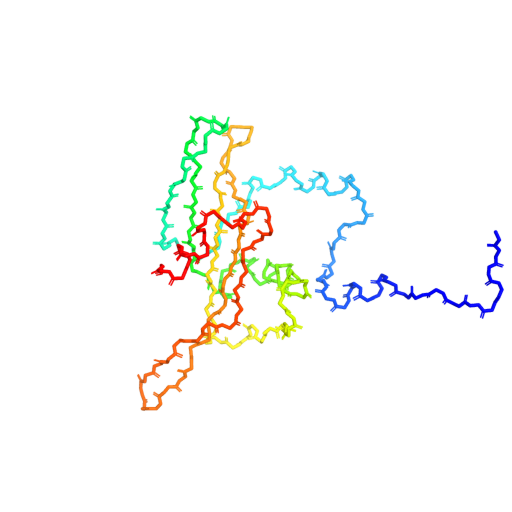1 126 ? 6.772 -4.771 1.148 1.00 98.75 126 MET A CA 1
ATOM 1043 C C . MET A 1 126 ? 6.528 -5.500 -0.176 1.00 98.75 126 MET A C 1
ATOM 1045 O O . MET A 1 126 ? 5.657 -6.368 -0.267 1.00 98.75 126 MET A O 1
ATOM 1049 N N . THR A 1 127 ? 7.336 -5.186 -1.189 1.00 98.69 127 THR A N 1
ATOM 1050 C CA . THR A 1 127 ? 7.406 -5.928 -2.453 1.00 98.69 127 THR A CA 1
ATOM 1051 C C . THR A 1 127 ? 8.674 -6.771 -2.502 1.00 98.69 127 THR A C 1
ATOM 1053 O O . THR A 1 127 ? 9.778 -6.313 -2.188 1.00 98.69 127 THR A O 1
ATOM 1056 N N . VAL A 1 128 ? 8.526 -8.032 -2.906 1.00 98.50 128 VAL A N 1
ATOM 1057 C CA . VAL A 1 128 ? 9.624 -8.998 -3.007 1.00 98.50 128 VAL A CA 1
ATOM 1058 C C . VAL A 1 128 ? 9.601 -9.639 -4.384 1.00 98.50 128 VAL A C 1
ATOM 1060 O O . VAL A 1 128 ? 8.607 -10.251 -4.769 1.00 98.50 128 VAL A O 1
ATOM 1063 N N . TYR A 1 129 ? 10.709 -9.541 -5.114 1.00 98.31 129 TYR A N 1
ATOM 1064 C CA . TYR A 1 129 ? 10.843 -10.193 -6.413 1.00 98.31 129 TYR A CA 1
ATOM 1065 C C . TYR A 1 129 ? 11.499 -11.562 -6.265 1.00 98.31 129 TYR A C 1
ATOM 1067 O O . TYR A 1 129 ? 12.611 -11.680 -5.737 1.00 98.31 129 TYR A O 1
ATOM 1075 N N . ASN A 1 130 ? 10.850 -12.603 -6.779 1.00 97.31 130 ASN A N 1
ATOM 1076 C CA . ASN A 1 130 ? 11.404 -13.952 -6.804 1.00 97.31 130 ASN A CA 1
ATOM 1077 C C . ASN A 1 130 ? 12.363 -14.128 -7.988 1.00 97.31 130 ASN A C 1
ATOM 1079 O O . ASN A 1 130 ? 11.989 -14.626 -9.051 1.00 97.31 130 ASN A O 1
ATOM 1083 N N . TYR A 1 131 ? 13.636 -13.759 -7.796 1.00 97.06 131 TYR A N 1
ATOM 1084 C CA . TYR A 1 131 ? 14.668 -13.976 -8.812 1.00 97.06 131 TYR A CA 1
ATOM 1085 C C . TYR A 1 131 ? 14.871 -15.465 -9.057 1.00 97.06 131 TYR A C 1
ATOM 1087 O O . TYR A 1 131 ? 15.238 -16.205 -8.146 1.00 97.06 131 TYR A O 1
ATOM 1095 N N . TYR A 1 132 ? 14.682 -15.896 -10.300 1.00 97.19 132 TYR A N 1
ATOM 1096 C CA . TYR A 1 132 ? 15.016 -17.250 -10.714 1.00 97.19 132 TYR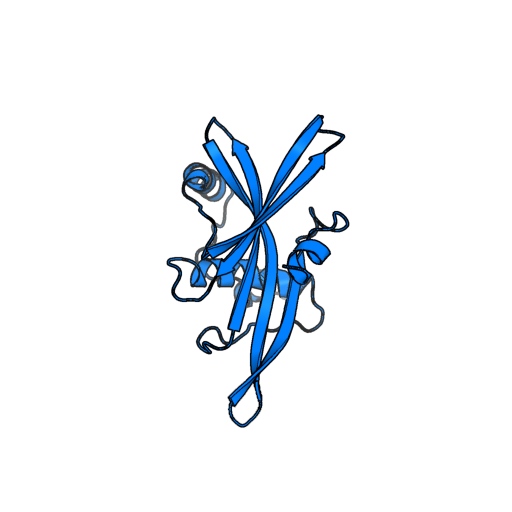 A CA 1
ATOM 1097 C C . TYR A 1 132 ? 16.526 -17.488 -10.622 1.00 97.19 132 TYR A C 1
ATOM 1099 O O . TYR A 1 132 ? 17.337 -16.704 -11.119 1.00 97.19 132 TYR A O 1
ATOM 1107 N N . VAL A 1 133 ? 16.890 -18.594 -9.987 1.00 97.75 133 VAL A N 1
ATOM 1108 C CA . VAL A 1 133 ? 18.253 -19.091 -9.851 1.00 97.75 133 VAL A CA 1
ATOM 1109 C C . VAL A 1 133 ? 18.294 -20.453 -10.526 1.00 97.75 133 VAL A C 1
ATOM 1111 O O . VAL A 1 133 ? 17.698 -21.415 -10.046 1.00 97.75 133 VAL A O 1
ATOM 1114 N N . TYR A 1 134 ? 19.007 -20.524 -11.647 1.00 95.12 134 TYR A N 1
ATOM 1115 C CA . TYR A 1 134 ? 19.154 -21.759 -12.410 1.00 95.12 134 TYR A CA 1
ATOM 1116 C C . TYR A 1 134 ? 19.694 -22.911 -11.534 1.00 95.12 134 TYR A C 1
ATOM 1118 O O . TYR A 1 134 ? 20.598 -22.674 -10.724 1.00 95.12 134 TYR A O 1
ATOM 1126 N N . PRO A 1 135 ? 19.222 -24.157 -11.730 1.00 96.12 135 PRO A N 1
ATOM 1127 C CA . PRO A 1 135 ? 18.207 -24.578 -12.710 1.00 96.12 135 PRO A CA 1
ATOM 1128 C C . PRO A 1 135 ? 16.758 -24.576 -12.206 1.00 96.12 135 PRO A C 1
ATOM 1130 O O . PRO A 1 135 ? 15.845 -24.755 -13.000 1.00 96.12 135 PRO A O 1
ATOM 1133 N N . ASP A 1 136 ? 16.528 -24.452 -10.905 1.00 96.44 136 ASP A N 1
ATOM 1134 C CA . ASP A 1 136 ? 15.238 -24.813 -10.305 1.00 96.44 136 ASP A CA 1
ATOM 1135 C C . ASP A 1 136 ? 14.971 -24.115 -8.963 1.00 96.44 136 ASP A C 1
ATOM 1137 O O . ASP A 1 136 ? 14.123 -24.547 -8.183 1.00 96.44 136 ASP A O 1
ATOM 1141 N N . LYS A 1 137 ? 15.692 -23.029 -8.667 1.00 97.75 137 LYS A N 1
ATOM 1142 C CA . LYS A 1 137 ? 15.592 -22.306 -7.395 1.00 97.75 137 LYS A CA 1
ATOM 1143 C C . LYS A 1 137 ? 15.112 -20.880 -7.594 1.00 97.75 137 LYS A C 1
ATOM 1145 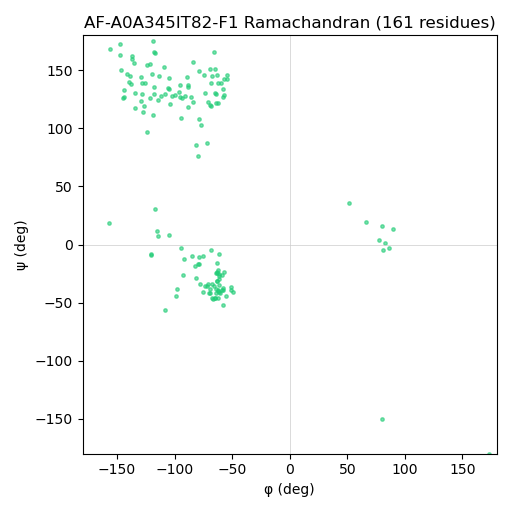O O . LYS A 1 137 ? 15.147 -20.322 -8.689 1.00 97.75 137 LYS A O 1
ATOM 1150 N N . THR A 1 138 ? 14.718 -20.257 -6.493 1.00 97.62 138 THR A N 1
ATOM 1151 C CA . THR A 1 138 ? 14.500 -18.815 -6.421 1.00 97.62 138 THR A CA 1
ATOM 1152 C C . THR A 1 138 ? 15.351 -18.206 -5.315 1.00 97.62 138 THR A C 1
ATOM 1154 O O . THR A 1 138 ? 15.741 -18.867 -4.351 1.00 97.62 138 THR A O 1
ATOM 1157 N N . ARG A 1 139 ? 15.667 -16.924 -5.473 1.00 97.94 139 ARG A N 1
ATOM 1158 C CA . ARG A 1 139 ? 16.229 -16.066 -4.436 1.00 97.94 139 ARG A CA 1
ATOM 1159 C C . ARG A 1 139 ? 15.310 -14.853 -4.300 1.00 97.94 139 ARG A C 1
ATOM 1161 O O . ARG A 1 139 ? 15.431 -13.926 -5.102 1.00 97.94 139 ARG A O 1
ATOM 1168 N N . PRO A 1 140 ? 14.380 -14.861 -3.335 1.00 97.50 140 PRO A N 1
ATOM 1169 C CA . PRO A 1 140 ? 13.548 -13.701 -3.053 1.00 97.50 140 PRO A CA 1
ATOM 1170 C C . PRO A 1 140 ? 14.429 -12.495 -2.708 1.00 97.50 140 PRO A C 1
ATOM 1172 O O . PRO A 1 140 ? 15.386 -12.620 -1.941 1.00 97.50 140 PRO A O 1
ATOM 1175 N N . ARG A 1 141 ? 14.140 -11.335 -3.300 1.00 98.38 141 ARG A N 1
ATOM 1176 C CA . ARG A 1 141 ? 14.833 -10.077 -3.010 1.00 98.38 141 ARG A CA 1
ATOM 1177 C C . ARG A 1 141 ? 13.815 -9.010 -2.649 1.00 98.38 141 ARG A C 1
ATOM 1179 O O . ARG A 1 141 ? 12.974 -8.672 -3.480 1.00 98.38 141 ARG A O 1
ATOM 1186 N N . VAL A 1 142 ? 13.924 -8.477 -1.435 1.00 98.38 142 VAL A N 1
ATOM 1187 C CA . VAL A 1 142 ? 13.177 -7.284 -1.019 1.00 98.38 142 VAL A CA 1
ATOM 1188 C C . VAL A 1 142 ? 13.523 -6.145 -1.976 1.00 98.38 142 VAL A C 1
ATOM 1190 O O . VAL A 1 142 ? 14.703 -5.888 -2.225 1.00 98.38 142 VAL A O 1
ATOM 1193 N N . SER A 1 143 ? 12.502 -5.520 -2.559 1.00 98.19 143 SER A N 1
ATOM 1194 C CA . SER A 1 143 ? 12.661 -4.424 -3.516 1.00 98.19 143 SER A CA 1
ATOM 1195 C C . SER A 1 143 ? 12.245 -3.097 -2.902 1.00 98.19 143 SER A C 1
ATOM 1197 O O . SER A 1 143 ? 13.045 -2.169 -2.855 1.00 98.19 143 SER A O 1
ATOM 1199 N N . GLN A 1 144 ? 11.009 -3.007 -2.416 1.00 98.50 144 GLN A N 1
ATOM 1200 C CA . GLN A 1 144 ? 10.478 -1.814 -1.762 1.00 98.50 144 GLN A CA 1
ATOM 1201 C C . GLN A 1 144 ? 9.892 -2.231 -0.422 1.00 98.50 144 GLN A C 1
ATOM 1203 O O . GLN A 1 144 ? 9.245 -3.271 -0.327 1.00 98.50 144 GLN A O 1
ATOM 1208 N N . MET A 1 145 ? 10.119 -1.430 0.609 1.00 98.69 145 MET A N 1
ATOM 1209 C CA . MET A 1 145 ? 9.585 -1.665 1.943 1.00 98.69 145 MET A CA 1
ATOM 1210 C C . MET A 1 145 ? 9.243 -0.317 2.558 1.00 98.69 145 MET A C 1
ATOM 1212 O O . MET A 1 145 ? 10.087 0.577 2.588 1.00 98.69 145 MET A O 1
ATOM 1216 N N . LEU A 1 146 ? 8.011 -0.172 3.033 1.00 98.81 146 LEU A N 1
ATOM 1217 C CA . LEU A 1 146 ? 7.541 1.058 3.649 1.00 98.81 146 LEU A CA 1
ATOM 1218 C C . LEU A 1 146 ? 6.579 0.745 4.791 1.00 98.81 146 LEU A C 1
ATOM 1220 O O . LEU A 1 146 ? 5.562 0.088 4.589 1.00 98.81 146 LEU A O 1
ATOM 1224 N N . ILE A 1 147 ? 6.876 1.287 5.968 1.00 98.81 147 ILE A N 1
ATOM 1225 C CA . ILE A 1 147 ? 5.891 1.517 7.027 1.00 98.81 147 ILE A CA 1
ATOM 1226 C C . ILE A 1 147 ? 5.501 2.991 6.950 1.00 98.81 147 ILE A C 1
ATOM 1228 O O . ILE A 1 147 ? 6.385 3.851 6.879 1.00 98.81 147 ILE A O 1
ATOM 1232 N N . LEU A 1 148 ? 4.202 3.288 6.903 1.00 98.75 148 LEU A N 1
ATOM 1233 C CA . LEU A 1 148 ? 3.726 4.663 6.785 1.00 98.75 148 LEU A CA 1
ATOM 1234 C C . LEU A 1 148 ? 4.147 5.477 8.020 1.00 98.75 148 LEU A C 1
ATOM 1236 O O . LEU A 1 148 ? 4.189 4.922 9.119 1.00 98.75 148 LEU A O 1
ATOM 1240 N N . PRO A 1 149 ? 4.451 6.781 7.861 1.00 98.50 149 PRO A N 1
ATOM 1241 C CA . PRO A 1 149 ? 5.061 7.592 8.917 1.00 98.50 149 PRO A CA 1
ATOM 1242 C C . PRO A 1 149 ? 4.393 7.524 10.296 1.00 98.50 149 PRO A C 1
ATOM 1244 O O . PRO A 1 149 ? 5.136 7.442 11.270 1.00 98.50 149 PRO A O 1
ATOM 1247 N N . PRO A 1 150 ? 3.046 7.506 10.418 1.00 97.44 150 PRO A N 1
ATOM 1248 C CA . PRO A 1 150 ? 2.390 7.440 11.725 1.00 97.44 150 PRO A CA 1
ATOM 1249 C C . PRO A 1 150 ? 2.667 6.165 12.526 1.00 97.44 150 PRO A C 1
ATOM 1251 O O . PRO A 1 150 ? 2.400 6.166 13.713 1.00 97.44 150 PRO A O 1
ATOM 1254 N N . PHE A 1 151 ? 3.180 5.109 11.888 1.00 97.50 151 PHE A N 1
ATOM 1255 C CA . PHE A 1 151 ? 3.404 3.797 12.503 1.00 97.50 151 PHE A CA 1
ATOM 1256 C C . PHE A 1 151 ? 4.903 3.433 12.577 1.00 97.50 151 PHE A C 1
ATOM 1258 O O . PHE A 1 151 ? 5.295 2.279 12.765 1.00 97.50 151 PHE A O 1
ATOM 1265 N N . GLN A 1 152 ? 5.801 4.386 12.315 1.00 97.38 152 GLN A N 1
ATOM 1266 C CA . GLN A 1 152 ? 7.243 4.125 12.339 1.00 97.38 152 GLN A CA 1
ATOM 1267 C C . GLN A 1 152 ? 7.791 4.103 13.771 1.00 97.38 152 GLN A C 1
ATOM 1269 O O . GLN A 1 152 ? 7.332 4.824 14.643 1.00 97.38 152 GLN A O 1
ATOM 1274 N N . GLY A 1 153 ? 8.834 3.299 14.005 1.00 95.56 153 GLY A N 1
ATOM 1275 C CA . GLY A 1 153 ? 9.466 3.184 15.328 1.00 95.56 153 GLY A CA 1
ATOM 1276 C C . GLY A 1 153 ? 8.770 2.217 16.293 1.00 95.56 153 GLY A C 1
ATOM 1277 O O . GLY A 1 153 ? 9.264 2.020 17.396 1.00 95.56 153 GLY A O 1
ATOM 1278 N N . GLU A 1 154 ? 7.696 1.553 15.858 1.00 94.44 154 GLU A N 1
ATOM 1279 C CA . GLU A 1 154 ? 6.859 0.672 16.694 1.00 94.44 154 GLU A CA 1
ATOM 1280 C C . GLU A 1 154 ? 7.090 -0.832 16.436 1.00 94.44 154 GLU A C 1
ATOM 1282 O O . GLU A 1 154 ? 6.374 -1.695 16.928 1.00 94.44 154 GLU A O 1
ATOM 1287 N N . GLY A 1 155 ? 8.109 -1.188 15.647 1.00 96.44 155 GLY A N 1
ATOM 1288 C CA . GLY A 1 155 ? 8.483 -2.588 15.395 1.00 96.44 155 GLY A CA 1
ATOM 1289 C C . GLY A 1 155 ? 7.732 -3.287 14.252 1.00 96.44 155 GLY A C 1
ATOM 1290 O O . GLY A 1 155 ? 8.110 -4.400 13.888 1.00 96.44 155 GLY A O 1
ATOM 1291 N N . HIS A 1 156 ? 6.758 -2.643 13.599 1.00 98.19 156 HIS A N 1
ATOM 1292 C CA . HIS A 1 156 ? 6.019 -3.235 12.467 1.00 98.19 156 HIS A CA 1
ATOM 1293 C C . HIS A 1 156 ? 6.914 -3.659 11.297 1.00 98.19 156 HIS A C 1
ATOM 1295 O O . HIS A 1 156 ? 6.681 -4.693 10.676 1.00 98.19 156 HIS A O 1
ATOM 1301 N N . GLY A 1 157 ? 7.964 -2.884 11.003 1.00 97.81 157 GLY A N 1
ATOM 1302 C CA . GLY A 1 157 ? 8.930 -3.238 9.962 1.00 97.81 157 GLY A CA 1
ATOM 1303 C C . GLY A 1 157 ? 9.697 -4.523 10.288 1.00 97.81 157 GLY A C 1
ATOM 1304 O O . GLY A 1 157 ? 9.912 -5.342 9.400 1.00 97.81 157 GLY A O 1
ATOM 1305 N N . ALA A 1 158 ? 10.054 -4.733 11.560 1.00 97.88 158 ALA A N 1
ATOM 1306 C CA . ALA A 1 158 ? 10.709 -5.962 12.001 1.00 97.88 158 ALA A CA 1
ATOM 1307 C C . ALA A 1 158 ? 9.757 -7.160 11.885 1.00 97.88 158 ALA A C 1
ATOM 1309 O O . ALA A 1 158 ? 10.120 -8.155 11.266 1.00 97.88 158 ALA A O 1
ATOM 1310 N N . GLN A 1 159 ? 8.517 -7.012 12.368 1.00 98.12 159 GLN A N 1
ATOM 1311 C CA . GLN A 1 159 ? 7.471 -8.035 12.247 1.00 98.12 159 GLN A CA 1
ATOM 1312 C C . GLN A 1 159 ? 7.232 -8.444 10.785 1.00 98.12 159 GLN A C 1
ATOM 1314 O O . GLN A 1 159 ? 7.156 -9.629 10.472 1.00 98.12 159 GLN A O 1
ATOM 1319 N N . MET A 1 160 ? 7.156 -7.470 9.871 1.00 97.31 160 MET A N 1
ATOM 1320 C CA . MET A 1 160 ? 6.941 -7.721 8.442 1.00 97.31 160 MET A CA 1
ATOM 1321 C C . MET A 1 160 ? 8.118 -8.425 7.760 1.00 97.31 160 MET A C 1
ATOM 1323 O O . MET A 1 160 ? 7.891 -9.186 6.827 1.00 97.31 160 MET A O 1
ATOM 1327 N N . LEU A 1 161 ? 9.357 -8.159 8.181 1.00 97.25 161 LEU A N 1
ATOM 1328 C CA . LEU A 1 161 ? 10.544 -8.794 7.602 1.00 97.25 161 LEU A CA 1
ATOM 1329 C C . LEU A 1 161 ? 10.798 -10.202 8.169 1.00 97.25 161 LEU A C 1
ATOM 1331 O O . LEU A 1 161 ? 11.405 -11.026 7.489 1.00 97.25 161 LEU A O 1
ATOM 1335 N N . GLU A 1 162 ? 10.380 -10.456 9.410 1.00 96.75 162 GLU A N 1
ATOM 1336 C CA . GLU A 1 162 ? 10.501 -11.760 10.072 1.00 96.75 162 GLU A CA 1
ATOM 1337 C C . GLU A 1 162 ? 9.440 -12.771 9.606 1.00 96.75 162 GLU A C 1
ATOM 1339 O O . GLU A 1 162 ? 9.737 -13.965 9.541 1.00 96.75 162 GLU A O 1
ATOM 1344 N N . THR A 1 163 ? 8.232 -12.290 9.285 1.00 92.56 163 THR A N 1
ATOM 1345 C CA . THR A 1 163 ? 7.093 -13.102 8.808 1.00 92.56 163 THR A CA 1
ATOM 1346 C C . THR A 1 163 ? 7.344 -13.704 7.425 1.00 92.56 163 THR A C 1
ATOM 1348 O O . THR A 1 163 ? 7.042 -14.908 7.250 1.00 92.56 163 THR A O 1
#

Solvent-accessible surface area (backbone atoms only — not comparable to full-atom values): 10083 Å² total; per-residue (Å²): 134,82,71,82,95,64,83,79,79,64,60,66,61,62,51,55,76,56,46,63,87,88,71,74,94,52,67,68,61,47,54,63,51,55,75,54,47,69,73,57,73,87,59,60,46,82,75,48,75,52,68,47,79,35,79,89,79,72,46,69,46,40,35,37,33,21,46,32,52,79,85,35,86,69,39,59,66,49,46,47,58,54,56,41,56,39,71,80,74,35,99,82,58,73,88,76,74,79,84,49,83,49,54,39,38,37,40,32,32,36,53,47,77,56,99,93,41,73,34,70,46,84,40,32,41,35,36,30,40,49,41,78,37,87,94,84,46,68,49,75,37,82,74,49,76,45,60,41,78,97,56,58,93,71,55,57,68,57,54,65,72,73,106

Nearest PDB structures (foldseek):
  2p0w-assembly1_A  TM=9.828E-01  e=2.909E-23  Homo sapiens
  2p0w-assembly2_B  TM=9.990E-01  e=2.072E-22  Homo sapiens
  3bj8-assembly2_D  TM=6.179E-01  e=2.742E-02  Mus musculus
  2b3u-assembly1_A  TM=6.209E-01  e=8.418E-02  Homo sapiens
  7pvh-assembly1_B  TM=2.929E-01  e=4.529E-01  Porphyromonas gingivalis ATCC 33277

InterPro domains:
  IPR016181 Acyl-CoA N-acyltransferase [SSF55729] (3-162)
  IPR017380 Histone acetyltransferase type B, catalytic subunit [PTHR12046] (2-162)
  IPR019467 Histone acetyl transferase HAT1 N-terminal [PF10394] (7-91)
  IPR037113 Histone acetyl transferase 1, N-terminal domain superfamily [G3DSA:3.90.360.10] (1-56)